Protein AF-A0A2V8I7N1-F1 (afdb_monomer_lite)

Structure (mmCIF, N/CA/C/O backbone):
data_AF-A0A2V8I7N1-F1
#
_entry.id   AF-A0A2V8I7N1-F1
#
loop_
_atom_site.group_PDB
_atom_site.id
_atom_site.type_symbol
_atom_site.label_atom_id
_atom_site.label_alt_id
_atom_site.label_comp_id
_atom_site.label_asym_id
_atom_site.label_entity_id
_atom_site.label_seq_id
_atom_site.pdbx_PDB_ins_code
_atom_site.Cartn_x
_atom_site.Cartn_y
_atom_site.Cartn_z
_atom_site.occupancy
_atom_site.B_iso_or_equiv
_atom_site.auth_seq_id
_atom_site.auth_comp_id
_atom_site.auth_asym_id
_atom_site.auth_atom_id
_atom_site.pdbx_PDB_model_num
ATOM 1 N N . MET A 1 1 ? -12.688 2.933 -5.645 1.00 91.19 1 MET A N 1
ATOM 2 C CA . MET A 1 1 ? -11.665 3.841 -6.189 1.00 91.19 1 MET A CA 1
ATOM 3 C C . MET A 1 1 ? -10.538 3.073 -6.870 1.00 91.19 1 MET A C 1
ATOM 5 O O . MET A 1 1 ? -10.308 1.909 -6.547 1.00 91.19 1 MET A O 1
ATOM 9 N N . GLU A 1 2 ? -9.832 3.749 -7.771 1.00 94.62 2 GLU A N 1
ATOM 10 C CA . GLU A 1 2 ? -8.557 3.320 -8.353 1.00 94.62 2 GLU A CA 1
ATOM 11 C C . GLU A 1 2 ? -7.532 4.427 -8.103 1.00 94.62 2 GLU A C 1
ATOM 13 O O . GLU A 1 2 ? -7.908 5.599 -8.029 1.00 94.62 2 GLU A O 1
ATOM 18 N N . PHE A 1 3 ? -6.257 4.083 -7.954 1.00 96.12 3 PHE A N 1
ATOM 19 C CA . PHE A 1 3 ? -5.205 5.079 -7.744 1.00 96.12 3 PHE A CA 1
ATOM 20 C C . PHE A 1 3 ? -3.877 4.627 -8.361 1.00 96.12 3 PHE A C 1
ATOM 22 O O . PHE A 1 3 ? -3.613 3.420 -8.415 1.00 96.12 3 PHE A O 1
ATOM 29 N N . PRO A 1 4 ? -3.053 5.575 -8.840 1.00 97.12 4 PRO A N 1
ATOM 30 C CA . PRO A 1 4 ? -1.719 5.269 -9.323 1.00 97.12 4 PRO A CA 1
ATOM 31 C C . PRO A 1 4 ? -0.777 4.966 -8.157 1.00 97.12 4 PRO A C 1
ATOM 33 O O . PRO A 1 4 ? -0.918 5.516 -7.061 1.00 97.12 4 PRO A O 1
ATOM 36 N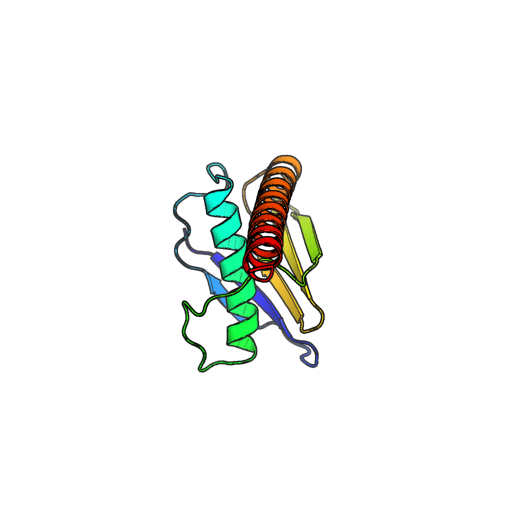 N . VAL A 1 5 ? 0.210 4.120 -8.422 1.00 97.69 5 VAL A N 1
ATOM 37 C CA . VAL A 1 5 ? 1.367 3.905 -7.560 1.00 97.69 5 VAL A CA 1
ATOM 38 C C . VAL A 1 5 ? 2.641 4.038 -8.365 1.00 97.69 5 VAL A C 1
ATOM 40 O O . VAL A 1 5 ? 2.726 3.515 -9.475 1.00 97.69 5 VAL A O 1
ATOM 43 N N . ASP A 1 6 ? 3.629 4.700 -7.780 1.00 97.62 6 ASP A N 1
ATOM 44 C CA . ASP A 1 6 ? 4.949 4.857 -8.372 1.00 97.62 6 ASP A CA 1
ATOM 45 C C . ASP A 1 6 ? 5.910 3.839 -7.763 1.00 97.62 6 ASP A C 1
ATOM 47 O O . ASP A 1 6 ? 5.999 3.692 -6.543 1.00 97.62 6 ASP A O 1
ATOM 51 N N . ILE A 1 7 ? 6.611 3.107 -8.625 1.00 97.06 7 ILE A N 1
ATOM 52 C CA . ILE A 1 7 ? 7.419 1.942 -8.273 1.00 97.06 7 ILE A CA 1
ATOM 53 C C . ILE A 1 7 ? 8.864 2.192 -8.688 1.00 97.06 7 ILE A C 1
ATOM 55 O O . ILE A 1 7 ? 9.148 2.426 -9.863 1.00 97.06 7 ILE A O 1
ATOM 59 N N . TRP A 1 8 ? 9.781 2.054 -7.735 1.00 96.62 8 TRP A N 1
ATOM 60 C CA . TRP A 1 8 ? 11.222 2.049 -7.967 1.00 96.62 8 TRP A CA 1
ATOM 61 C C . TRP A 1 8 ? 11.780 0.664 -7.677 1.00 96.62 8 TRP A C 1
ATOM 63 O O . TRP A 1 8 ? 11.751 0.205 -6.534 1.00 96.62 8 TRP A O 1
ATOM 73 N N . LEU A 1 9 ? 12.339 0.001 -8.687 1.00 94.88 9 LEU A N 1
ATOM 74 C CA . LEU A 1 9 ? 13.056 -1.255 -8.490 1.00 94.88 9 LEU A CA 1
ATOM 75 C C . LEU A 1 9 ? 14.538 -0.991 -8.230 1.00 94.88 9 LEU A C 1
ATOM 77 O O . LEU A 1 9 ? 15.154 -0.085 -8.792 1.00 94.88 9 LEU A O 1
ATOM 81 N N . ARG A 1 10 ? 15.146 -1.808 -7.367 1.00 92.00 10 ARG A N 1
ATOM 82 C CA . ARG A 1 10 ? 16.590 -1.744 -7.135 1.00 92.00 10 ARG A CA 1
ATOM 83 C C . ARG A 1 10 ? 17.331 -1.982 -8.450 1.00 92.00 10 ARG A C 1
ATOM 85 O O . ARG A 1 10 ? 17.209 -3.050 -9.041 1.00 92.00 10 ARG A O 1
ATOM 92 N N . GLY A 1 11 ? 18.201 -1.040 -8.800 1.00 90.44 11 GLY A N 1
ATOM 93 C CA . GLY A 1 11 ? 18.995 -1.083 -10.029 1.00 90.44 11 GLY A CA 1
ATOM 94 C C . GLY A 1 11 ? 18.444 -0.174 -11.123 1.00 90.44 11 GLY A C 1
ATOM 95 O O . GLY A 1 11 ? 19.197 0.173 -12.030 1.00 90.44 11 GLY A O 1
ATOM 96 N N . ASP A 1 12 ? 17.201 0.287 -10.979 1.00 89.94 12 ASP A N 1
ATOM 97 C CA . ASP A 1 12 ? 16.590 1.246 -11.887 1.00 89.94 12 ASP A CA 1
ATOM 98 C C . ASP A 1 12 ? 16.783 2.676 -11.370 1.00 89.94 12 ASP A C 1
ATOM 100 O O . ASP A 1 12 ? 16.881 2.938 -10.169 1.00 89.94 12 ASP A O 1
ATOM 104 N N . ASN A 1 13 ? 16.859 3.622 -12.303 1.00 88.06 13 ASN A N 1
ATOM 105 C CA . ASN A 1 13 ? 17.015 5.053 -12.033 1.00 88.06 13 ASN A CA 1
ATOM 106 C C . ASN A 1 13 ? 15.744 5.864 -12.335 1.00 88.06 13 ASN A C 1
ATOM 108 O O . ASN A 1 13 ? 15.784 7.093 -12.315 1.00 88.06 13 ASN A O 1
ATOM 112 N N . HIS A 1 14 ? 14.639 5.189 -12.644 1.00 89.25 14 HIS A N 1
ATOM 113 C CA . HIS A 1 14 ? 13.353 5.799 -12.949 1.00 89.25 14 HIS A CA 1
ATOM 114 C C . HIS A 1 14 ? 12.231 5.063 -12.217 1.00 89.25 14 HIS A C 1
ATOM 116 O O . HIS A 1 14 ? 12.382 3.903 -11.835 1.00 89.25 14 HIS A O 1
ATOM 122 N N . ALA A 1 15 ? 11.118 5.767 -12.025 1.00 93.25 15 ALA A N 1
ATOM 123 C CA . ALA A 1 15 ? 9.889 5.185 -11.515 1.00 93.25 15 ALA A CA 1
ATOM 124 C C . ALA A 1 15 ? 9.058 4.618 -12.669 1.00 93.25 15 ALA A C 1
ATOM 126 O O . ALA A 1 15 ? 9.053 5.177 -13.769 1.00 93.25 15 ALA A O 1
ATOM 127 N N . THR A 1 16 ? 8.306 3.560 -12.393 1.00 94.06 16 THR A N 1
ATOM 128 C CA . THR A 1 16 ? 7.204 3.106 -13.248 1.00 94.06 16 THR A CA 1
ATOM 129 C C . THR A 1 16 ? 5.887 3.292 -12.510 1.00 94.06 16 THR A C 1
ATOM 131 O O . THR A 1 16 ? 5.819 3.044 -11.309 1.00 94.06 16 THR A O 1
ATOM 134 N N . THR A 1 17 ? 4.851 3.741 -13.216 1.00 96.00 17 THR A N 1
ATOM 135 C CA . THR A 1 17 ? 3.527 3.966 -12.625 1.00 96.00 17 THR A CA 1
ATOM 136 C C . THR A 1 17 ? 2.587 2.824 -13.000 1.00 96.00 17 THR A C 1
ATOM 138 O O . THR A 1 17 ? 2.419 2.518 -14.182 1.00 96.00 17 THR A O 1
ATOM 141 N N . GLU A 1 18 ? 1.935 2.220 -12.008 1.00 94.44 18 GLU A N 1
ATOM 142 C CA . GLU A 1 18 ? 0.863 1.236 -12.204 1.00 94.44 18 GLU A CA 1
ATOM 143 C C . GLU A 1 18 ? -0.434 1.688 -11.525 1.00 94.44 18 GLU A C 1
ATOM 145 O O . GLU A 1 18 ? -0.409 2.395 -10.524 1.00 94.44 18 GLU A O 1
ATOM 150 N N . MET A 1 19 ? -1.584 1.244 -12.038 1.00 94.69 19 MET A N 1
ATOM 151 C CA . MET A 1 19 ? -2.880 1.476 -11.393 1.00 94.69 19 MET A CA 1
ATOM 152 C C . MET A 1 19 ? -3.240 0.317 -10.460 1.00 94.69 19 MET A C 1
ATOM 154 O O . MET A 1 19 ? -3.179 -0.851 -10.852 1.00 94.69 19 MET A O 1
ATOM 158 N N . ILE A 1 20 ? -3.677 0.637 -9.242 1.00 92.75 20 ILE A N 1
ATOM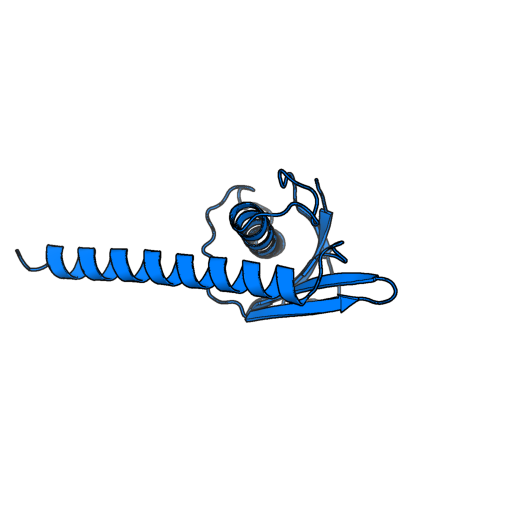 159 C CA . ILE A 1 20 ? -4.302 -0.319 -8.321 1.00 92.75 20 ILE A CA 1
ATOM 160 C C . ILE A 1 20 ? -5.818 -0.149 -8.387 1.00 92.75 20 ILE A C 1
ATOM 162 O O . ILE A 1 20 ? -6.332 0.955 -8.201 1.00 92.75 20 ILE A O 1
ATOM 166 N N . ALA A 1 21 ? -6.532 -1.253 -8.624 1.00 86.00 21 ALA A N 1
ATOM 167 C CA . ALA A 1 21 ? -7.978 -1.259 -8.805 1.00 86.00 21 ALA A CA 1
ATOM 168 C C . ALA A 1 21 ? -8.644 -2.580 -8.362 1.00 86.00 21 ALA A C 1
ATOM 170 O O . ALA A 1 21 ? -8.032 -3.643 -8.509 1.00 86.00 21 ALA A O 1
ATOM 171 N N . PRO A 1 22 ? -9.925 -2.544 -7.943 1.00 79.81 22 PRO A N 1
ATOM 172 C CA . PRO A 1 22 ? -10.594 -1.462 -7.221 1.00 79.81 22 PRO A CA 1
ATOM 173 C C . PRO A 1 22 ? -10.458 -1.650 -5.698 1.00 79.81 22 PRO A C 1
ATOM 175 O O . PRO A 1 22 ? -10.567 -2.762 -5.185 1.00 79.81 22 PRO A O 1
ATOM 178 N N . VAL A 1 23 ? -10.290 -0.552 -4.960 1.00 87.38 23 VAL A N 1
ATOM 179 C CA . VAL A 1 23 ? -10.539 -0.515 -3.504 1.00 87.38 23 VAL A CA 1
ATOM 180 C C . VAL A 1 23 ? -11.966 -0.026 -3.276 1.00 87.38 23 VAL A C 1
ATOM 182 O O . VAL A 1 23 ? -12.410 0.894 -3.958 1.00 87.38 23 VAL A O 1
ATOM 185 N N . GLU A 1 24 ? -12.713 -0.654 -2.368 1.00 89.94 24 GLU A N 1
ATOM 186 C CA . GLU A 1 24 ? -14.168 -0.470 -2.257 1.00 89.94 24 GLU A CA 1
ATOM 187 C C . GLU A 1 24 ? -14.560 0.976 -1.908 1.00 89.94 24 GLU A C 1
ATOM 189 O O . GLU A 1 24 ? -15.470 1.537 -2.519 1.00 89.94 24 GLU A O 1
ATOM 194 N N . ARG A 1 25 ? -13.852 1.591 -0.954 1.00 94.94 25 ARG A N 1
ATOM 195 C CA . ARG A 1 25 ? -14.186 2.903 -0.378 1.00 94.94 25 ARG A CA 1
ATOM 196 C C . ARG A 1 25 ? -13.164 3.981 -0.744 1.00 94.94 25 ARG A C 1
ATOM 198 O O . ARG A 1 25 ? -12.021 3.681 -1.083 1.00 94.94 25 ARG A O 1
ATOM 205 N N . GLU A 1 26 ? -13.588 5.237 -0.634 1.00 95.81 26 GLU A N 1
ATOM 206 C CA . GLU A 1 26 ? -12.697 6.406 -0.660 1.00 95.81 26 GLU A CA 1
ATOM 207 C C . GLU A 1 26 ? -11.874 6.504 0.640 1.00 95.81 26 GLU A C 1
ATOM 209 O O . GLU A 1 26 ? -12.347 6.024 1.678 1.00 95.81 26 GLU A O 1
ATOM 214 N N . PRO A 1 27 ? -10.696 7.165 0.641 1.00 96.06 27 PRO A N 1
ATOM 215 C CA . PRO A 1 27 ? -9.756 7.117 1.765 1.00 96.06 27 PRO A CA 1
ATOM 216 C C . PRO A 1 27 ? -10.326 7.535 3.123 1.00 96.06 27 PRO A C 1
ATOM 218 O O . PRO A 1 27 ? -10.054 6.889 4.135 1.00 96.06 27 PRO A O 1
ATOM 221 N N . ARG A 1 28 ? -11.199 8.551 3.155 1.00 95.69 28 ARG A N 1
ATOM 222 C CA . ARG A 1 28 ? -11.882 8.997 4.385 1.00 95.69 28 ARG A CA 1
ATOM 223 C C . ARG A 1 28 ? -12.750 7.926 5.042 1.00 95.69 28 ARG A C 1
ATOM 225 O O . ARG A 1 28 ? -13.059 8.040 6.224 1.00 95.69 28 ARG A O 1
ATOM 232 N N . ALA A 1 29 ? -13.198 6.944 4.268 1.00 96.94 29 ALA A N 1
ATOM 233 C CA . ALA A 1 29 ? -14.106 5.891 4.698 1.00 96.94 29 ALA A CA 1
ATOM 234 C C . ALA A 1 29 ? -13.418 4.520 4.780 1.00 96.94 29 ALA A C 1
ATOM 236 O O . ALA A 1 29 ? -14.107 3.512 4.941 1.00 96.94 29 ALA A O 1
ATOM 237 N N . TRP A 1 30 ? -12.089 4.459 4.649 1.00 97.69 30 TRP A N 1
ATOM 238 C CA . TRP A 1 30 ? -11.361 3.199 4.713 1.00 97.69 30 TRP A CA 1
ATOM 239 C C . TRP A 1 30 ? -11.515 2.499 6.061 1.00 97.69 30 TRP A C 1
ATOM 241 O O . TRP A 1 30 ? -11.495 3.103 7.133 1.00 97.69 30 TRP A O 1
ATOM 251 N N . THR A 1 31 ? -11.643 1.183 5.967 1.00 97.62 31 THR A N 1
ATOM 252 C CA . THR A 1 31 ? -11.542 0.234 7.071 1.00 97.62 31 THR A CA 1
ATOM 253 C C . THR A 1 31 ? -10.168 -0.437 7.069 1.00 97.62 31 THR A C 1
ATOM 255 O O . THR A 1 31 ? -9.422 -0.355 6.091 1.00 97.62 31 THR A O 1
ATOM 258 N N . ASP A 1 32 ? -9.856 -1.202 8.118 1.00 97.88 32 ASP A N 1
ATOM 259 C CA . ASP A 1 32 ? -8.648 -2.040 8.152 1.00 97.88 32 ASP A CA 1
ATOM 260 C C . ASP A 1 32 ? -8.600 -3.020 6.955 1.00 97.88 32 ASP A C 1
ATOM 262 O O . ASP A 1 32 ? -7.529 -3.314 6.428 1.00 97.88 32 ASP A O 1
ATOM 266 N N . GLY A 1 33 ? -9.759 -3.486 6.470 1.00 96.81 33 GLY A N 1
ATOM 267 C CA . GLY A 1 33 ? -9.853 -4.338 5.281 1.00 96.81 33 GLY A CA 1
ATOM 268 C C . GLY A 1 33 ? -9.496 -3.609 3.982 1.00 96.81 3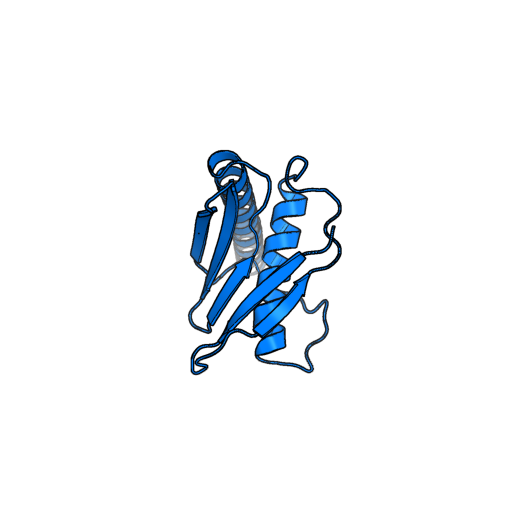3 GLY A C 1
ATOM 269 O O . GLY A 1 33 ? -8.785 -4.167 3.146 1.00 96.81 33 GLY A O 1
ATOM 270 N N . ASP A 1 34 ? -9.924 -2.352 3.836 1.00 97.38 34 ASP A N 1
ATOM 271 C CA . ASP A 1 34 ? -9.550 -1.515 2.689 1.00 97.38 34 ASP A CA 1
ATOM 272 C C . ASP A 1 34 ? -8.043 -1.228 2.697 1.00 97.38 34 ASP A C 1
ATOM 274 O O . ASP A 1 34 ? -7.375 -1.374 1.675 1.00 97.38 34 ASP A O 1
ATOM 278 N N . VAL A 1 35 ? -7.477 -0.912 3.868 1.00 97.62 35 VAL A N 1
ATOM 279 C CA . VAL A 1 35 ? -6.032 -0.688 4.024 1.00 97.62 35 VAL A CA 1
ATOM 280 C C . VAL A 1 35 ? -5.237 -1.958 3.719 1.00 97.62 35 VAL A C 1
ATOM 282 O O . VAL A 1 35 ? -4.230 -1.894 3.017 1.00 97.62 35 VAL A O 1
ATOM 285 N N . ALA A 1 36 ? -5.698 -3.132 4.156 1.00 96.81 36 ALA A N 1
ATOM 286 C CA . ALA A 1 36 ? -5.068 -4.396 3.778 1.00 96.81 36 ALA A CA 1
ATOM 287 C C . ALA A 1 36 ? -5.074 -4.608 2.253 1.00 96.81 36 ALA A C 1
ATOM 289 O O . ALA A 1 36 ? -4.059 -5.021 1.689 1.00 96.81 36 ALA A O 1
ATOM 290 N N . ALA A 1 37 ? -6.179 -4.282 1.573 1.00 95.56 37 ALA A N 1
ATOM 291 C CA . ALA A 1 37 ? -6.272 -4.362 0.117 1.00 95.56 37 ALA A CA 1
ATOM 292 C C . ALA A 1 37 ? -5.305 -3.390 -0.587 1.00 95.56 37 ALA A C 1
ATOM 294 O O . ALA A 1 37 ? -4.642 -3.793 -1.545 1.00 95.56 37 ALA A O 1
ATOM 295 N N . VAL A 1 38 ? -5.164 -2.158 -0.082 1.00 97.19 38 VAL A N 1
ATOM 296 C CA . VAL A 1 38 ? -4.182 -1.168 -0.566 1.00 97.19 38 VAL A CA 1
ATOM 297 C C . VAL A 1 38 ? -2.758 -1.716 -0.454 1.00 97.19 38 VAL A C 1
ATOM 299 O O . VAL A 1 38 ? -2.044 -1.777 -1.455 1.00 97.19 38 VAL A O 1
ATOM 302 N N . LEU A 1 39 ? -2.361 -2.190 0.732 1.00 97.44 39 LEU A N 1
ATOM 303 C CA . LEU A 1 39 ? -1.016 -2.724 0.973 1.00 97.44 39 LEU A CA 1
ATOM 304 C C . LEU A 1 39 ? -0.719 -3.944 0.086 1.00 97.44 39 LEU A C 1
ATOM 306 O O . LEU A 1 39 ? 0.342 -4.024 -0.531 1.00 97.44 39 LEU A O 1
ATOM 310 N N . ILE A 1 40 ? -1.669 -4.876 -0.039 1.00 95.69 40 ILE A N 1
ATOM 311 C CA . ILE A 1 40 ? -1.552 -6.041 -0.932 1.00 95.69 40 ILE A CA 1
ATOM 312 C C . ILE A 1 40 ? -1.405 -5.600 -2.392 1.00 95.69 40 ILE A C 1
ATOM 314 O O . ILE A 1 40 ? -0.584 -6.159 -3.122 1.00 95.69 40 ILE A O 1
ATOM 318 N N . GLY A 1 41 ? -2.185 -4.607 -2.824 1.00 95.50 41 GLY A N 1
ATOM 319 C CA . GLY A 1 41 ? -2.102 -4.042 -4.167 1.00 95.50 41 GLY A CA 1
ATOM 320 C C . GLY A 1 41 ? -0.716 -3.471 -4.466 1.00 95.50 41 GLY A C 1
ATOM 321 O O . GLY A 1 41 ? -0.139 -3.795 -5.502 1.00 95.50 41 GLY A O 1
ATOM 322 N N . MET A 1 42 ? -0.154 -2.699 -3.533 1.00 96.69 42 MET A N 1
ATOM 323 C CA . MET A 1 42 ? 1.180 -2.101 -3.657 1.00 96.69 42 MET A CA 1
ATOM 324 C C . MET A 1 42 ? 2.280 -3.171 -3.741 1.00 96.69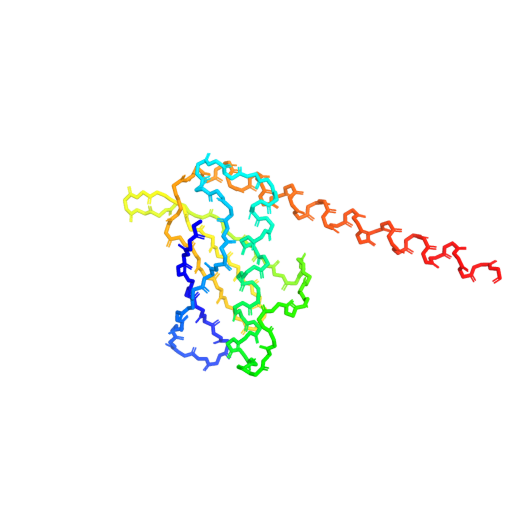 42 MET A C 1
ATOM 326 O O . MET A 1 42 ? 3.153 -3.103 -4.605 1.00 96.69 42 MET A O 1
ATOM 330 N N . LEU A 1 43 ? 2.208 -4.217 -2.911 1.00 95.12 43 LEU A N 1
ATOM 331 C CA . LEU A 1 43 ? 3.159 -5.336 -2.968 1.00 95.12 43 LEU A CA 1
ATOM 332 C C . LEU A 1 43 ? 3.059 -6.128 -4.278 1.00 95.12 43 LEU A C 1
ATOM 334 O O . LEU A 1 43 ? 4.079 -6.537 -4.834 1.00 95.12 43 LEU A O 1
ATOM 338 N N . ARG A 1 44 ? 1.841 -6.339 -4.791 1.00 93.94 44 ARG A N 1
ATOM 339 C CA . ARG A 1 44 ? 1.626 -6.972 -6.102 1.00 93.94 44 ARG A CA 1
ATOM 340 C C . ARG A 1 44 ? 2.171 -6.121 -7.242 1.00 93.94 44 ARG A C 1
ATOM 342 O O . ARG A 1 44 ? 2.693 -6.690 -8.193 1.00 93.94 44 ARG A O 1
ATOM 349 N N . ALA A 1 45 ? 2.070 -4.797 -7.143 1.00 94.00 45 ALA A N 1
ATOM 350 C CA . ALA A 1 45 ? 2.629 -3.888 -8.136 1.00 94.00 45 ALA A CA 1
ATOM 351 C C . ALA A 1 45 ? 4.159 -4.042 -8.221 1.00 94.00 45 ALA A C 1
ATOM 353 O O . ALA A 1 45 ? 4.689 -4.245 -9.308 1.00 94.00 45 ALA A O 1
ATOM 354 N N . ILE A 1 46 ? 4.864 -4.111 -7.081 1.00 92.81 46 ILE A N 1
ATOM 355 C CA . ILE A 1 46 ? 6.305 -4.435 -7.076 1.00 92.81 46 ILE A CA 1
ATOM 356 C C . ILE A 1 46 ? 6.583 -5.817 -7.692 1.00 92.81 46 ILE A C 1
ATOM 358 O O . ILE A 1 46 ? 7.508 -5.957 -8.497 1.00 92.81 46 ILE A O 1
ATOM 362 N N . ASP A 1 47 ? 5.816 -6.853 -7.324 1.00 91.25 47 ASP A N 1
ATOM 363 C CA . ASP A 1 47 ? 6.033 -8.205 -7.866 1.00 91.25 47 ASP A CA 1
ATOM 364 C C . ASP A 1 47 ? 5.851 -8.251 -9.388 1.00 91.25 47 ASP A C 1
ATOM 366 O O . ASP A 1 47 ? 6.645 -8.901 -10.068 1.00 91.25 47 ASP A O 1
ATOM 370 N N . ARG A 1 48 ? 4.853 -7.540 -9.929 1.00 91.06 48 ARG A N 1
ATOM 371 C CA . ARG A 1 48 ? 4.599 -7.447 -11.374 1.00 91.06 48 ARG A CA 1
ATOM 372 C C . ARG A 1 48 ? 5.628 -6.604 -12.105 1.00 91.06 48 ARG A C 1
ATOM 374 O O . ARG A 1 48 ? 6.098 -7.047 -13.147 1.00 91.06 48 ARG A O 1
ATOM 381 N N . ALA A 1 49 ? 6.037 -5.465 -11.554 1.00 90.56 49 ALA A N 1
ATOM 382 C CA . ALA A 1 49 ? 7.101 -4.658 -12.144 1.00 90.56 49 ALA A CA 1
ATOM 383 C C . ALA A 1 49 ? 8.379 -5.497 -12.336 1.00 90.56 49 ALA A C 1
ATOM 385 O O . ALA A 1 49 ? 9.040 -5.422 -13.369 1.00 90.56 49 ALA A O 1
ATOM 386 N N . ARG A 1 50 ? 8.687 -6.384 -11.377 1.00 87.44 50 ARG A N 1
ATOM 387 C CA . ARG A 1 50 ? 9.807 -7.331 -11.489 1.00 87.44 50 ARG A CA 1
ATOM 388 C C . ARG A 1 50 ? 9.508 -8.539 -12.378 1.00 87.44 50 ARG A C 1
ATOM 390 O O . ARG A 1 50 ? 10.410 -9.060 -13.033 1.00 87.44 50 ARG A O 1
ATOM 397 N N . ASN A 1 51 ? 8.275 -9.029 -12.356 1.00 88.88 51 ASN A N 1
ATOM 398 C CA . ASN A 1 51 ? 7.835 -10.213 -13.084 1.00 88.88 51 ASN A CA 1
ATOM 399 C C . ASN A 1 51 ? 6.610 -9.862 -13.953 1.00 88.88 51 ASN A C 1
ATOM 401 O O . ASN A 1 51 ? 5.493 -10.235 -13.588 1.00 88.88 51 ASN A O 1
ATOM 405 N N . PRO A 1 52 ? 6.780 -9.206 -15.120 1.00 86.38 52 PRO A N 1
ATOM 406 C CA . PRO A 1 52 ? 5.648 -8.680 -15.897 1.00 86.38 52 PRO A CA 1
ATOM 407 C C . PRO A 1 52 ? 4.627 -9.730 -16.366 1.00 86.38 52 PRO A C 1
ATOM 409 O O . PRO A 1 52 ? 3.498 -9.391 -16.701 1.00 86.38 52 PRO A O 1
ATOM 412 N N . GLY A 1 53 ? 5.005 -11.013 -16.391 1.00 87.69 53 GLY A N 1
ATOM 413 C CA . GLY A 1 53 ? 4.109 -12.132 -16.710 1.00 87.69 53 GLY A CA 1
ATOM 414 C C . GLY A 1 53 ? 3.365 -12.737 -15.512 1.00 87.69 53 GLY A C 1
ATOM 415 O O . GLY A 1 53 ? 2.664 -13.734 -15.683 1.00 87.69 53 GLY A O 1
ATOM 416 N N . ALA A 1 54 ? 3.544 -12.213 -14.296 1.00 86.12 54 ALA A N 1
ATOM 417 C CA . ALA A 1 54 ? 2.855 -12.716 -13.112 1.00 86.12 54 ALA A CA 1
ATOM 418 C C . ALA A 1 54 ? 1.350 -12.408 -13.171 1.00 86.12 54 ALA A C 1
ATOM 420 O O . ALA A 1 54 ? 0.933 -11.330 -13.591 1.00 86.12 54 ALA A O 1
ATOM 421 N N . ALA A 1 55 ? 0.528 -13.356 -12.711 1.00 86.00 55 ALA A N 1
ATOM 422 C CA . ALA A 1 55 ? -0.914 -13.155 -12.610 1.00 86.00 55 ALA A CA 1
ATOM 423 C C . ALA A 1 55 ? -1.236 -11.973 -11.680 1.00 86.00 55 ALA A C 1
ATOM 425 O O . ALA A 1 55 ? -0.639 -11.832 -10.610 1.00 86.00 55 ALA A O 1
ATOM 426 N N . ALA A 1 56 ? -2.203 -11.138 -12.069 1.00 79.56 56 ALA A N 1
ATOM 427 C CA . ALA A 1 56 ? -2.544 -9.919 -11.333 1.00 79.56 56 ALA A CA 1
ATOM 428 C C . ALA A 1 56 ? -3.018 -10.186 -9.893 1.00 79.56 56 ALA A C 1
ATOM 430 O O . ALA A 1 56 ? -2.807 -9.358 -9.006 1.00 79.56 56 ALA A O 1
ATOM 431 N N . ASP A 1 57 ? -3.621 -11.349 -9.656 1.00 83.25 57 ASP A N 1
ATOM 432 C CA . ASP A 1 57 ? -4.167 -11.802 -8.380 1.00 83.25 57 ASP A CA 1
ATOM 433 C C . ASP A 1 57 ? -3.219 -12.726 -7.603 1.00 83.25 57 ASP A C 1
ATOM 435 O O . ASP A 1 57 ? -3.599 -13.237 -6.542 1.00 83.25 57 ASP A O 1
ATOM 439 N N . ARG A 1 58 ? -1.974 -12.905 -8.072 1.00 86.88 58 ARG A N 1
ATOM 440 C CA . ARG A 1 58 ? -0.986 -13.767 -7.418 1.00 86.88 58 ARG A CA 1
ATOM 441 C C . ARG A 1 58 ? -0.949 -13.493 -5.905 1.00 86.88 58 ARG A C 1
ATOM 443 O O . ARG A 1 58 ? -0.882 -12.326 -5.493 1.00 86.88 58 ARG A O 1
ATOM 450 N N . PRO A 1 59 ? -1.020 -14.537 -5.058 1.00 87.38 59 PRO A N 1
ATOM 451 C CA . PRO A 1 59 ? -0.972 -14.354 -3.616 1.00 87.38 59 PRO A CA 1
ATOM 452 C C . PRO A 1 59 ? 0.346 -13.711 -3.176 1.00 87.38 59 PRO A C 1
ATOM 454 O O . PRO A 1 59 ? 1.426 -14.202 -3.507 1.00 87.38 59 PRO A O 1
ATOM 457 N N . VAL A 1 60 ? 0.242 -12.642 -2.390 1.00 90.81 60 VAL A N 1
ATOM 458 C CA . VAL A 1 60 ? 1.360 -11.995 -1.691 1.00 90.81 60 VAL A CA 1
ATOM 459 C C . VAL A 1 60 ? 1.062 -11.986 -0.195 1.00 90.81 60 VAL A C 1
ATOM 461 O O . VAL A 1 60 ? -0.098 -11.966 0.210 1.00 90.81 60 VAL A O 1
ATOM 464 N N . GLY A 1 61 ? 2.106 -12.038 0.630 1.00 90.00 61 GLY A N 1
ATOM 465 C CA . GLY A 1 61 ? 1.969 -11.926 2.082 1.00 90.00 61 GLY A CA 1
ATOM 466 C C . GLY A 1 61 ? 2.333 -10.526 2.557 1.00 90.00 61 GLY A C 1
ATOM 467 O O . GLY A 1 61 ? 3.281 -9.939 2.039 1.00 90.00 61 GLY A O 1
ATOM 468 N N . LEU A 1 62 ? 1.641 -10.028 3.582 1.00 93.44 62 LEU A N 1
ATOM 469 C CA . LEU A 1 62 ? 1.951 -8.755 4.235 1.00 93.44 62 LEU A CA 1
ATOM 470 C C . LEU A 1 62 ? 3.173 -8.896 5.165 1.00 93.44 62 LEU A C 1
ATOM 472 O O . LEU A 1 62 ? 3.061 -8.907 6.388 1.00 93.44 62 LEU A O 1
ATOM 476 N N . ARG A 1 63 ? 4.361 -9.080 4.577 1.00 92.38 63 ARG A N 1
ATOM 477 C CA . ARG A 1 63 ? 5.633 -9.268 5.294 1.00 92.38 63 ARG A CA 1
ATOM 478 C C . ARG A 1 63 ? 6.831 -8.852 4.443 1.00 92.38 63 ARG A C 1
ATOM 480 O O . ARG A 1 63 ? 6.754 -8.864 3.220 1.00 92.38 63 ARG A O 1
ATOM 487 N N . GLY A 1 64 ? 7.967 -8.600 5.092 1.00 91.69 64 GLY A N 1
ATOM 488 C CA . GLY A 1 64 ? 9.238 -8.351 4.398 1.00 91.69 64 GLY A CA 1
ATOM 489 C C . GLY A 1 64 ? 9.382 -6.943 3.815 1.00 91.69 64 GLY A C 1
ATOM 490 O O . GLY A 1 64 ? 10.160 -6.758 2.884 1.00 91.69 64 GLY A O 1
ATOM 491 N N . PHE A 1 65 ? 8.647 -5.976 4.363 1.00 95.56 65 PHE A N 1
ATOM 492 C CA . PHE A 1 65 ? 8.744 -4.557 4.031 1.00 95.56 65 PHE A CA 1
ATOM 493 C C . PHE A 1 65 ? 8.665 -3.703 5.303 1.00 95.56 65 PHE A C 1
ATOM 495 O O . PHE A 1 65 ? 8.101 -4.137 6.313 1.00 95.56 65 PHE A O 1
ATOM 502 N N . SER A 1 66 ? 9.218 -2.497 5.243 1.00 96.81 66 SER A N 1
ATOM 503 C CA . SER A 1 66 ? 8.897 -1.384 6.140 1.00 96.81 66 SER A CA 1
ATOM 504 C C . SER A 1 66 ? 7.877 -0.470 5.470 1.00 96.81 66 SER A C 1
ATOM 506 O O . SER A 1 66 ? 7.752 -0.459 4.246 1.00 96.81 66 SER A O 1
ATOM 508 N N . TRP A 1 67 ? 7.124 0.276 6.273 1.00 97.75 67 TRP A N 1
ATOM 509 C CA . TRP A 1 67 ? 6.152 1.240 5.775 1.00 97.75 67 TRP A CA 1
ATOM 510 C C . TRP A 1 67 ? 6.351 2.593 6.449 1.00 97.75 67 TRP A C 1
ATOM 512 O O . TRP A 1 67 ? 6.771 2.655 7.606 1.00 97.75 67 TRP A O 1
ATOM 522 N N . ILE A 1 68 ? 6.037 3.650 5.709 1.00 97.12 68 ILE A N 1
ATOM 523 C CA . ILE A 1 68 ? 6.015 5.035 6.176 1.00 97.12 68 ILE A CA 1
ATOM 524 C C . ILE A 1 68 ? 4.690 5.647 5.718 1.00 97.12 68 ILE A C 1
ATOM 526 O O . ILE A 1 68 ? 4.240 5.385 4.599 1.00 97.12 68 ILE A O 1
ATOM 530 N N . VAL A 1 69 ? 4.060 6.428 6.594 1.00 97.94 69 VAL A N 1
ATOM 531 C CA . VAL A 1 69 ? 2.956 7.319 6.234 1.00 97.94 69 VAL A CA 1
ATOM 532 C C . VAL A 1 69 ? 3.423 8.729 6.522 1.00 97.94 69 VAL A C 1
ATOM 534 O O . VAL A 1 69 ? 3.649 9.056 7.682 1.00 97.94 69 VAL A O 1
ATOM 537 N N . ASP A 1 70 ? 3.541 9.537 5.476 1.00 96.94 70 ASP A N 1
ATOM 538 C CA . ASP A 1 70 ? 4.025 10.909 5.589 1.00 96.94 70 ASP A CA 1
ATOM 539 C C . ASP A 1 70 ? 2.961 11.894 5.086 1.00 96.94 70 ASP A C 1
ATOM 541 O O . ASP A 1 70 ? 2.315 11.640 4.059 1.00 96.94 70 ASP A O 1
ATOM 545 N N . PRO A 1 71 ? 2.769 13.039 5.764 1.00 95.25 71 PRO A N 1
ATOM 546 C CA . PRO A 1 71 ? 2.021 14.160 5.212 1.00 95.25 71 PRO A CA 1
ATOM 547 C C . PRO A 1 71 ? 2.623 14.629 3.887 1.00 95.25 71 PRO A C 1
ATOM 549 O O . PRO A 1 71 ? 3.841 14.739 3.745 1.00 95.25 71 PRO A O 1
ATOM 552 N N . PHE A 1 72 ? 1.764 14.949 2.925 1.00 92.00 72 PHE A N 1
ATOM 553 C CA . PHE A 1 72 ? 2.174 15.478 1.630 1.00 92.00 72 PHE A CA 1
ATOM 554 C C . PHE A 1 72 ? 1.577 16.865 1.416 1.00 92.00 72 PHE A C 1
ATOM 556 O O . PHE A 1 72 ? 0.366 17.046 1.500 1.00 92.00 72 PHE A O 1
ATOM 563 N N . GLU A 1 73 ? 2.421 17.850 1.121 1.00 84.12 73 GLU A N 1
ATOM 564 C CA . GLU A 1 73 ? 1.996 19.235 0.901 1.00 84.12 73 GLU A CA 1
ATOM 565 C C . GLU A 1 73 ? 1.490 19.436 -0.544 1.00 84.12 73 GLU A C 1
ATOM 567 O O . GLU A 1 73 ? 2.161 19.003 -1.485 1.00 84.12 73 GLU A O 1
ATOM 572 N N . PRO A 1 74 ? 0.336 20.105 -0.766 1.00 79.12 74 PRO A N 1
ATOM 573 C CA . PRO A 1 74 ? -0.418 20.922 0.196 1.00 79.12 74 PRO A CA 1
ATOM 574 C C . PRO A 1 74 ? -1.524 20.180 0.979 1.00 79.12 74 PRO A C 1
ATOM 576 O O . PRO A 1 74 ? -2.301 20.822 1.686 1.00 79.12 74 PRO A O 1
ATOM 579 N N . GLY A 1 75 ? -1.671 18.860 0.834 1.00 87.56 75 GLY A N 1
ATOM 580 C CA . GLY A 1 75 ? -2.649 18.096 1.609 1.00 87.56 75 GLY A CA 1
ATOM 581 C C . GLY A 1 75 ? -2.707 16.600 1.290 1.00 87.56 75 GLY A C 1
ATOM 582 O O . GLY A 1 75 ? -2.426 16.161 0.174 1.00 87.56 75 GLY A O 1
ATOM 583 N N . GLY A 1 76 ? -3.161 15.835 2.286 1.00 94.88 76 GLY A N 1
ATOM 584 C CA . GLY A 1 76 ? -3.258 14.377 2.250 1.00 94.88 76 GLY A CA 1
ATOM 585 C C . GLY A 1 76 ? -1.992 13.685 2.754 1.00 94.88 76 GLY A C 1
ATOM 586 O O . GLY A 1 76 ? -1.075 14.325 3.269 1.00 94.88 76 GLY A O 1
ATOM 587 N N . VAL A 1 77 ? -1.966 12.359 2.643 1.00 97.44 77 VAL A N 1
ATOM 588 C CA . VAL A 1 77 ? -0.853 11.528 3.123 1.00 97.44 77 VAL A CA 1
ATOM 589 C C . VAL A 1 77 ? -0.421 10.512 2.083 1.00 97.44 77 VAL A C 1
ATOM 591 O O . VAL A 1 77 ? -1.254 9.937 1.384 1.00 97.44 77 VAL A O 1
ATOM 594 N N . VAL A 1 78 ? 0.877 10.267 1.988 1.00 97.81 78 VAL A N 1
ATOM 595 C CA . VAL A 1 78 ? 1.434 9.212 1.139 1.00 97.81 78 VAL A CA 1
ATOM 596 C C . VAL A 1 78 ? 1.727 7.970 1.966 1.00 97.81 78 VAL A C 1
ATOM 598 O O . VAL A 1 78 ? 2.070 8.065 3.140 1.00 97.81 78 VAL A O 1
ATOM 601 N N . ILE A 1 79 ? 1.603 6.803 1.341 1.00 98.31 79 ILE A N 1
ATOM 602 C CA . ILE A 1 79 ? 2.114 5.539 1.871 1.00 98.31 79 ILE A CA 1
ATOM 603 C C . ILE A 1 79 ? 3.340 5.179 1.047 1.00 98.31 79 ILE A C 1
ATOM 605 O O . ILE A 1 79 ? 3.234 5.066 -0.173 1.00 98.31 79 ILE A O 1
ATOM 609 N N . ALA A 1 80 ? 4.469 4.939 1.702 1.00 98.06 80 ALA A N 1
ATOM 610 C CA . ALA A 1 80 ? 5.632 4.321 1.083 1.00 98.06 80 ALA A CA 1
ATOM 611 C C . ALA A 1 80 ? 5.840 2.929 1.681 1.00 98.06 80 ALA A C 1
ATOM 613 O O . ALA A 1 80 ? 5.898 2.780 2.903 1.00 98.06 80 ALA A O 1
ATOM 614 N N . LEU A 1 81 ? 5.956 1.910 0.829 1.00 97.81 81 LEU A N 1
ATOM 615 C CA . LEU A 1 81 ? 6.439 0.589 1.225 1.00 97.81 81 LEU A CA 1
ATOM 616 C C . LEU A 1 81 ? 7.850 0.406 0.692 1.00 97.81 81 LEU A C 1
ATOM 618 O O . LEU A 1 81 ? 8.086 0.528 -0.509 1.00 97.81 81 LEU A O 1
ATOM 622 N N . GLU A 1 82 ? 8.766 0.053 1.582 1.00 96.38 82 GLU A N 1
ATOM 623 C CA . GLU A 1 82 ? 10.160 -0.194 1.249 1.00 96.38 82 GLU A CA 1
ATOM 624 C C . GLU A 1 82 ? 10.523 -1.646 1.527 1.00 96.38 82 GLU A C 1
ATOM 626 O O . GLU A 1 82 ? 10.227 -2.208 2.582 1.00 96.38 82 GLU A O 1
ATOM 631 N N . MET A 1 83 ? 11.210 -2.268 0.579 1.00 93.38 83 MET A N 1
ATOM 632 C CA . MET A 1 83 ? 11.756 -3.609 0.724 1.00 93.38 83 MET A CA 1
ATOM 633 C C . MET A 1 83 ? 13.122 -3.692 0.055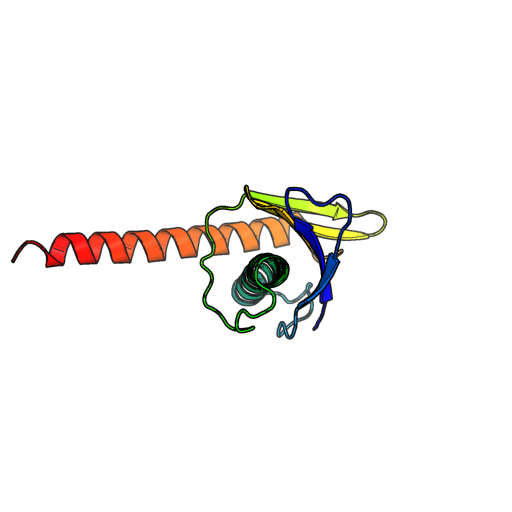 1.00 93.38 83 MET A C 1
ATOM 635 O O . MET A 1 83 ? 13.529 -2.822 -0.712 1.00 93.38 83 MET A O 1
ATOM 639 N N . THR A 1 84 ? 13.854 -4.781 0.293 1.00 90.06 84 THR A N 1
ATOM 640 C CA . THR A 1 84 ? 15.187 -4.952 -0.301 1.00 90.06 84 THR A CA 1
ATOM 641 C C . THR A 1 84 ? 15.175 -4.797 -1.823 1.00 90.06 84 THR A C 1
ATOM 643 O O . THR A 1 84 ? 16.146 -4.295 -2.382 1.00 90.06 84 THR A O 1
ATOM 646 N N . LEU A 1 85 ? 14.097 -5.208 -2.491 1.00 85.56 85 LEU A N 1
ATOM 647 C CA . LEU A 1 85 ? 13.988 -5.230 -3.949 1.00 85.56 85 LEU A CA 1
ATOM 648 C C . LEU A 1 85 ? 13.566 -3.897 -4.579 1.00 85.56 85 LEU A C 1
ATOM 650 O O . LEU A 1 85 ? 13.728 -3.748 -5.787 1.00 85.56 85 LEU A O 1
ATOM 654 N N . GLY A 1 86 ? 13.054 -2.945 -3.802 1.00 93.81 86 GLY A N 1
ATOM 655 C CA . GLY A 1 86 ? 12.504 -1.705 -4.335 1.00 93.81 86 GLY A CA 1
ATOM 656 C C . GLY A 1 86 ? 11.581 -0.992 -3.353 1.00 93.81 86 GLY A C 1
ATOM 657 O O . GLY A 1 86 ? 11.411 -1.429 -2.214 1.00 93.81 86 GLY A O 1
ATOM 658 N N . ALA A 1 87 ? 10.979 0.090 -3.825 1.00 96.19 87 ALA A N 1
ATOM 659 C CA . ALA A 1 87 ? 9.994 0.876 -3.106 1.00 96.19 87 ALA A CA 1
ATOM 660 C C . ALA A 1 87 ? 8.755 1.108 -3.974 1.00 96.19 87 ALA A C 1
ATOM 662 O O . ALA A 1 87 ? 8.838 1.133 -5.202 1.00 96.19 87 ALA A O 1
ATOM 663 N N . VAL A 1 88 ? 7.608 1.278 -3.325 1.00 97.62 88 VAL A N 1
ATOM 664 C CA . VAL A 1 88 ? 6.355 1.672 -3.972 1.00 97.62 88 VAL A CA 1
ATOM 665 C C . VAL A 1 88 ? 5.672 2.739 -3.138 1.00 97.62 88 VAL A C 1
ATOM 667 O O . VAL A 1 88 ? 5.568 2.602 -1.918 1.00 97.62 88 VAL A O 1
ATOM 670 N N . VAL A 1 89 ? 5.217 3.795 -3.802 1.00 97.56 89 VAL A N 1
ATOM 671 C CA . VAL A 1 89 ? 4.591 4.957 -3.176 1.00 97.56 89 VAL A CA 1
ATOM 672 C C . VAL A 1 89 ? 3.197 5.155 -3.750 1.00 97.56 89 VAL A C 1
ATOM 674 O O . VAL A 1 89 ? 2.989 5.019 -4.954 1.00 97.56 89 VAL A O 1
ATOM 677 N N . ALA A 1 90 ? 2.238 5.460 -2.883 1.00 97.62 90 ALA A N 1
ATOM 678 C CA . ALA A 1 90 ? 0.861 5.744 -3.258 1.00 97.62 90 ALA A CA 1
ATOM 679 C C . ALA A 1 90 ? 0.333 6.968 -2.505 1.00 97.62 90 ALA A C 1
ATOM 681 O O . ALA A 1 90 ? 0.684 7.182 -1.343 1.00 97.62 90 ALA A O 1
ATOM 682 N N . GLY A 1 91 ? -0.546 7.732 -3.150 1.00 95.69 91 GLY A N 1
ATOM 683 C CA . GLY A 1 91 ? -1.156 8.937 -2.592 1.00 95.69 91 GLY A CA 1
ATOM 684 C C . GLY A 1 91 ? -0.787 10.207 -3.374 1.00 95.69 91 GLY A C 1
ATOM 685 O O . GLY A 1 91 ? -0.248 10.114 -4.476 1.00 95.69 91 GLY A O 1
ATOM 686 N N . PRO A 1 92 ? -1.092 11.394 -2.828 1.00 97.06 92 PRO A N 1
ATOM 687 C CA . PRO A 1 92 ? -1.651 11.609 -1.495 1.00 97.06 92 PRO A CA 1
ATOM 688 C C . PRO A 1 92 ? -3.100 11.119 -1.356 1.00 97.06 92 PRO A C 1
ATOM 690 O O . PRO A 1 92 ? -3.917 11.259 -2.264 1.00 97.06 92 PRO A O 1
ATOM 693 N N . PHE A 1 93 ? -3.426 10.556 -0.196 1.00 97.12 93 PHE A N 1
ATOM 694 C CA . PHE A 1 93 ? -4.765 10.125 0.186 1.00 97.12 93 PHE A CA 1
ATOM 695 C C . PHE A 1 93 ? -5.402 11.115 1.154 1.00 97.12 93 PHE A C 1
ATOM 697 O O . PHE A 1 93 ? -4.754 11.626 2.068 1.00 97.12 93 PHE A O 1
ATOM 704 N N . ASP A 1 94 ? -6.699 11.345 0.985 1.00 96.25 94 ASP A N 1
ATOM 705 C CA . ASP A 1 94 ? -7.491 12.216 1.850 1.00 96.25 94 ASP A CA 1
ATOM 706 C C . ASP A 1 94 ? -7.905 11.483 3.141 1.00 96.25 94 ASP A C 1
ATOM 708 O O . ASP A 1 94 ? -9.045 11.061 3.319 1.00 96.25 94 ASP A O 1
ATOM 712 N N . VAL A 1 95 ? -6.930 11.258 4.019 1.00 96.12 95 VAL A N 1
ATOM 713 C CA . VAL A 1 95 ? -7.057 10.656 5.353 1.00 96.12 95 VAL A CA 1
ATOM 714 C C . VAL A 1 95 ? -5.946 11.231 6.234 1.00 96.12 95 VAL A C 1
ATOM 716 O O . VAL A 1 95 ? -4.895 11.614 5.726 1.00 96.12 95 VAL A O 1
ATOM 719 N N . SER A 1 96 ? -6.154 11.345 7.549 1.00 95.81 96 SER A N 1
ATOM 720 C CA . SER A 1 96 ? -5.086 11.849 8.420 1.00 95.81 96 SER A CA 1
ATOM 721 C C . SER A 1 96 ? -3.984 10.808 8.610 1.00 95.81 96 SER A C 1
ATOM 723 O O . SER A 1 96 ? -4.249 9.606 8.678 1.00 95.81 96 SER A O 1
ATOM 725 N N . GLU A 1 97 ? -2.753 11.287 8.781 1.00 96.81 97 GLU A N 1
ATOM 726 C CA . GLU A 1 97 ? -1.567 10.455 9.022 1.00 96.81 97 GLU A CA 1
ATOM 727 C C . GLU A 1 97 ? -1.783 9.519 10.215 1.00 96.81 97 GLU A C 1
ATOM 729 O O . GLU A 1 97 ? -1.618 8.309 10.106 1.00 96.81 97 GLU A O 1
ATOM 734 N N . SER A 1 98 ? -2.269 10.059 11.334 1.00 96.88 98 SER A N 1
ATOM 735 C CA . SER A 1 98 ? -2.538 9.293 12.553 1.00 96.88 98 SER A CA 1
ATOM 736 C C . SER A 1 98 ? -3.561 8.170 12.356 1.00 96.88 98 SER A C 1
ATOM 738 O O . SER A 1 98 ? -3.394 7.075 12.899 1.00 96.88 98 SER A O 1
ATOM 740 N N . VAL A 1 99 ? -4.615 8.422 11.575 1.00 97.56 99 VAL A N 1
ATOM 741 C CA . VAL A 1 99 ? -5.672 7.441 11.308 1.00 97.56 99 VAL A CA 1
ATOM 742 C C . VAL A 1 99 ? -5.138 6.341 10.399 1.00 97.56 99 VAL A C 1
ATOM 744 O O . VAL A 1 99 ? -5.310 5.162 10.715 1.00 97.56 99 VAL A O 1
ATOM 747 N N . LEU A 1 100 ? -4.436 6.704 9.323 1.00 98.19 100 LEU A N 1
ATOM 748 C CA . LEU A 1 100 ? -3.870 5.739 8.386 1.00 98.19 100 LEU A CA 1
ATOM 749 C C . LEU A 1 100 ? -2.761 4.893 9.020 1.00 98.19 100 LEU A C 1
ATOM 751 O O . LEU A 1 100 ? -2.817 3.668 8.933 1.00 98.19 100 LEU A O 1
ATOM 755 N N . SER A 1 101 ? -1.831 5.514 9.746 1.00 98.19 101 SER A N 1
ATOM 756 C CA . SER A 1 101 ? -0.797 4.819 10.520 1.00 98.19 101 SER A CA 1
ATOM 757 C C . SER A 1 101 ? -1.403 3.832 11.518 1.00 98.19 101 SER A C 1
ATOM 759 O O . SER A 1 101 ? -0.959 2.688 11.619 1.00 98.19 101 SER A O 1
ATOM 761 N N . GLY A 1 102 ? -2.471 4.231 12.219 1.00 98.38 102 GLY A N 1
ATOM 762 C CA . GLY A 1 102 ? -3.186 3.353 13.144 1.00 98.38 102 GLY A CA 1
ATOM 763 C C . GLY A 1 102 ? -3.861 2.160 12.457 1.00 98.38 102 GLY A C 1
ATOM 764 O O . GLY A 1 102 ? -3.826 1.053 12.995 1.00 98.38 102 GLY A O 1
ATOM 765 N N . MET A 1 103 ? -4.461 2.360 11.279 1.00 98.62 103 MET A N 1
ATOM 766 C CA . MET A 1 103 ? -5.049 1.273 10.482 1.00 98.62 103 MET A CA 1
ATOM 767 C C . MET A 1 103 ? -3.981 0.300 9.977 1.00 98.62 103 MET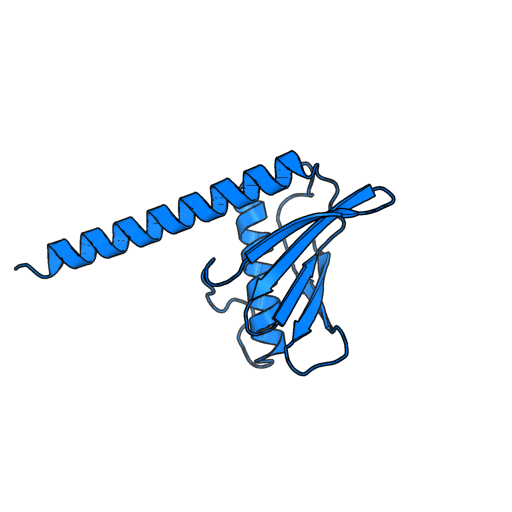 A C 1
ATOM 769 O O . MET A 1 103 ? -4.127 -0.907 10.166 1.00 98.62 103 MET A O 1
ATOM 773 N N . ILE A 1 104 ? -2.882 0.804 9.401 1.00 98.44 104 ILE A N 1
ATOM 774 C CA . ILE A 1 104 ? -1.776 -0.040 8.923 1.00 98.44 104 ILE A CA 1
ATOM 775 C C . ILE A 1 104 ? -1.207 -0.863 10.080 1.00 98.44 104 ILE A C 1
ATOM 777 O O . ILE A 1 104 ? -1.034 -2.074 9.942 1.00 98.44 104 ILE A O 1
ATOM 781 N N . GLN A 1 105 ? -0.984 -0.248 11.244 1.00 98.38 105 GLN A N 1
ATOM 782 C CA . GLN A 1 105 ? -0.485 -0.960 12.418 1.00 98.38 105 GLN A CA 1
ATOM 783 C C . GLN A 1 105 ? -1.401 -2.129 12.818 1.00 98.38 105 GLN A C 1
ATOM 785 O O . GLN A 1 105 ? -0.916 -3.249 12.993 1.00 98.38 105 GLN A O 1
ATOM 790 N N . ARG A 1 106 ? -2.724 -1.912 12.891 1.00 98.19 106 ARG A N 1
ATOM 791 C CA . ARG A 1 106 ? -3.692 -2.979 13.209 1.00 98.19 106 ARG A CA 1
ATOM 792 C C . ARG A 1 106 ? -3.699 -4.098 12.171 1.00 98.19 106 ARG A C 1
ATOM 794 O O . ARG A 1 106 ? -3.741 -5.267 12.551 1.00 98.19 106 ARG A O 1
ATOM 801 N N . VAL A 1 107 ? -3.615 -3.759 10.882 1.00 97.81 107 VAL A N 1
ATOM 802 C CA . VAL A 1 107 ? -3.504 -4.746 9.796 1.00 97.81 107 VAL A CA 1
ATOM 803 C C . VAL A 1 107 ? -2.258 -5.612 9.985 1.00 97.81 107 VAL A C 1
ATOM 805 O O . VAL A 1 107 ? -2.353 -6.839 9.979 1.00 97.81 107 VAL A O 1
ATOM 808 N N . MET A 1 108 ? -1.099 -4.995 10.217 1.00 96.69 108 MET A N 1
ATOM 809 C CA . MET A 1 108 ? 0.158 -5.727 10.391 1.00 96.69 108 MET A CA 1
ATOM 810 C C . MET A 1 108 ? 0.154 -6.611 11.641 1.00 96.69 108 MET A C 1
ATOM 812 O O . MET A 1 108 ? 0.686 -7.722 11.609 1.00 96.69 108 MET A O 1
ATOM 816 N N . ASP A 1 109 ? -0.449 -6.159 12.739 1.00 96.44 109 ASP A N 1
ATOM 817 C CA . ASP A 1 109 ? -0.536 -6.953 13.967 1.00 96.44 109 ASP A CA 1
ATOM 818 C C . ASP A 1 109 ? -1.506 -8.134 13.829 1.00 96.44 109 ASP A C 1
ATOM 820 O O . ASP A 1 109 ? -1.196 -9.238 14.289 1.00 96.44 109 ASP A O 1
ATOM 824 N N . ALA A 1 110 ? -2.621 -7.959 13.112 1.00 94.44 110 ALA A N 1
ATOM 825 C CA . ALA A 1 110 ? -3.531 -9.054 12.782 1.00 94.44 110 ALA A CA 1
ATOM 826 C C . ALA A 1 110 ? -2.853 -10.133 11.914 1.00 94.44 110 ALA A C 1
ATOM 828 O O . ALA A 1 110 ? -3.054 -11.328 12.137 1.00 94.44 110 ALA A O 1
ATOM 829 N N . GLU A 1 111 ? -2.011 -9.744 10.953 1.00 92.19 111 GLU A N 1
ATOM 830 C CA . GLU A 1 111 ? -1.271 -10.689 10.101 1.00 92.19 111 GLU A CA 1
ATOM 831 C C . GLU A 1 111 ? -0.185 -11.464 10.862 1.00 92.19 111 GLU A C 1
ATOM 833 O O . GLU A 1 111 ? -0.009 -12.672 10.653 1.00 92.19 111 GLU A O 1
ATOM 838 N N . LYS A 1 112 ? 0.508 -10.807 11.803 1.00 88.81 112 LYS A N 1
ATOM 839 C CA . LYS A 1 112 ? 1.448 -11.484 12.713 1.00 88.81 112 LYS A CA 1
ATOM 840 C C . LYS A 1 112 ? 0.733 -12.534 13.561 1.00 88.81 112 LYS A C 1
ATOM 842 O O . LYS A 1 112 ? 1.230 -13.655 13.675 1.00 88.81 112 LYS A O 1
ATOM 847 N N . TRP A 1 113 ? -0.435 -12.194 14.112 1.00 82.69 113 TRP A N 1
ATOM 848 C CA . TRP A 1 113 ? -1.241 -13.119 14.913 1.00 82.69 113 TRP A CA 1
ATOM 849 C C . TRP A 1 113 ? -1.645 -14.366 14.117 1.00 82.69 113 TRP A C 1
ATOM 851 O O . TRP A 1 113 ? -1.357 -15.485 14.543 1.00 82.69 113 TRP A O 1
ATOM 861 N N . LYS A 1 114 ? -2.211 -14.182 12.914 1.00 82.44 114 LYS A N 1
ATOM 862 C CA . LYS A 1 114 ? -2.592 -15.291 12.019 1.00 82.44 114 LYS A CA 1
ATOM 863 C C . LYS A 1 114 ? -1.414 -16.214 11.708 1.00 82.44 114 LYS A C 1
ATOM 865 O O . LYS A 1 114 ? -1.560 -17.435 11.692 1.00 82.44 114 LYS A O 1
ATOM 870 N N . THR A 1 115 ? -0.236 -15.639 11.465 1.00 79.00 115 THR A N 1
ATOM 871 C CA . THR A 1 115 ? 0.972 -16.417 11.161 1.00 79.00 115 THR A CA 1
ATOM 872 C C . THR A 1 115 ? 1.414 -17.244 12.373 1.00 79.00 115 THR A C 1
ATOM 874 O O . THR A 1 115 ? 1.662 -18.443 12.236 1.00 79.00 115 THR A O 1
ATOM 877 N N . GLY A 1 116 ? 1.432 -16.643 13.568 1.00 76.69 116 GLY A N 1
ATOM 878 C CA . GLY A 1 116 ? 1.806 -17.326 14.809 1.00 76.69 116 GLY A CA 1
ATOM 879 C C . GLY A 1 116 ? 0.852 -18.461 15.207 1.00 76.69 116 GLY A C 1
ATOM 880 O O . GLY A 1 116 ? 1.302 -19.516 15.659 1.00 76.69 116 GLY A O 1
ATOM 881 N N . GLU A 1 117 ? -0.458 -18.303 14.992 1.00 73.06 117 GLU A N 1
ATOM 882 C CA . GLU A 1 117 ? -1.440 -19.371 15.240 1.00 73.06 117 GLU A CA 1
ATOM 883 C C . GLU A 1 117 ? -1.204 -20.599 14.350 1.00 73.06 117 GLU A C 1
ATOM 885 O O . GLU A 1 117 ? -1.225 -21.737 14.832 1.00 73.06 117 GLU A O 1
ATOM 890 N N . VAL A 1 118 ? -0.922 -20.383 13.061 1.00 72.56 118 VAL A N 1
ATOM 891 C CA . VAL A 1 118 ? -0.648 -21.468 12.104 1.00 72.56 118 VAL A CA 1
ATOM 892 C C . VAL A 1 118 ? 0.631 -22.224 12.474 1.00 72.56 118 VAL A C 1
ATOM 894 O O . VAL A 1 118 ? 0.673 -23.455 12.380 1.00 72.56 118 VAL A O 1
ATOM 897 N N . GLU A 1 119 ? 1.678 -21.521 12.910 1.00 75.62 119 GLU A N 1
ATOM 898 C CA . GLU A 1 119 ? 2.929 -22.143 13.364 1.00 75.62 119 GLU A CA 1
ATOM 899 C C . GLU A 1 119 ? 2.738 -22.967 14.646 1.00 75.62 119 GLU A C 1
ATOM 901 O O . GLU A 1 119 ? 3.240 -24.095 14.748 1.00 75.62 119 GLU A O 1
ATOM 906 N N . ASN A 1 120 ? 1.947 -22.457 15.594 1.00 77.19 120 ASN A N 1
ATOM 907 C CA . ASN A 1 120 ? 1.608 -23.162 16.829 1.00 77.19 120 ASN A CA 1
ATOM 908 C C . ASN A 1 120 ? 0.798 -24.443 16.550 1.00 77.19 120 ASN A C 1
ATOM 910 O O . ASN A 1 120 ? 1.107 -25.514 17.079 1.00 77.19 120 ASN A O 1
ATOM 914 N N . TRP A 1 121 ? -0.193 -24.374 15.655 1.00 70.88 121 TRP A N 1
ATOM 915 C CA . TRP A 1 121 ? -0.977 -25.539 15.230 1.00 70.88 121 TRP A CA 1
ATOM 916 C C . TRP A 1 121 ? -0.115 -26.627 14.569 1.00 70.88 121 TRP A C 1
ATOM 918 O O . TRP A 1 121 ? -0.209 -27.808 14.924 1.00 70.88 121 TRP A O 1
ATOM 928 N N . LYS A 1 122 ? 0.767 -26.242 13.634 1.00 74.56 122 LYS A N 1
ATOM 929 C CA . LYS A 1 122 ? 1.686 -27.179 12.961 1.00 74.56 122 LYS A CA 1
ATOM 930 C C . LYS A 1 122 ? 2.636 -27.858 13.946 1.00 74.56 122 LYS A C 1
ATOM 932 O O . LYS A 1 122 ? 2.924 -29.042 13.784 1.00 74.56 122 LYS A O 1
ATOM 937 N N . SER A 1 123 ? 3.092 -27.131 14.964 1.00 76.75 123 SER A N 1
ATOM 938 C CA . SER A 1 123 ? 3.961 -27.673 16.012 1.00 76.75 123 SER A CA 1
ATOM 939 C C . SER A 1 123 ? 3.249 -28.737 16.850 1.00 76.75 123 SER A C 1
ATOM 941 O O . SER A 1 123 ? 3.813 -29.801 17.075 1.00 76.75 123 SER A O 1
ATOM 943 N N . LYS A 1 124 ? 1.985 -28.513 17.236 1.00 74.19 124 LYS A N 1
ATOM 944 C CA . LYS A 1 124 ? 1.180 -29.493 17.994 1.00 74.19 124 LYS A CA 1
ATOM 945 C C . LYS A 1 124 ? 0.818 -30.743 17.183 1.00 74.19 124 LYS A C 1
ATOM 947 O O . LYS A 1 124 ? 0.753 -31.836 17.736 1.00 74.19 124 LYS A O 1
ATOM 952 N N . SER A 1 125 ? 0.622 -30.593 15.873 1.00 74.94 125 SER A N 1
ATOM 953 C CA . SER A 1 125 ? 0.211 -31.691 14.983 1.00 74.94 125 SER A CA 1
ATOM 954 C C . SER A 1 125 ? 1.348 -32.652 14.605 1.00 74.94 125 SER A C 1
ATOM 956 O O . SER A 1 125 ? 1.075 -33.751 14.143 1.00 74.94 125 SER A O 1
ATOM 958 N N . LYS A 1 126 ? 2.619 -32.266 14.795 1.00 69.12 126 LYS A N 1
ATOM 959 C CA . LYS A 1 126 ? 3.795 -33.123 14.534 1.00 69.12 126 LYS A CA 1
ATOM 960 C C . LYS A 1 126 ? 4.170 -34.059 15.694 1.00 69.12 126 LYS A C 1
ATOM 962 O O . LYS A 1 126 ? 5.129 -34.810 15.564 1.00 69.12 126 LYS A O 1
ATOM 967 N N . VAL A 1 127 ? 3.463 -33.990 16.824 1.00 64.50 127 VAL A N 1
ATOM 968 C CA . VAL A 1 127 ? 3.783 -34.746 18.054 1.00 64.50 127 VAL A CA 1
ATOM 969 C C . VAL A 1 127 ? 2.992 -36.068 18.155 1.00 64.50 127 VAL A C 1
ATOM 971 O O . VAL A 1 127 ? 2.951 -36.671 19.219 1.00 64.50 127 VAL A O 1
ATOM 974 N N . HIS A 1 128 ? 2.375 -36.542 17.067 1.00 49.34 128 HIS A N 1
ATOM 975 C CA . HIS A 1 128 ? 1.649 -37.819 17.023 1.00 49.34 128 HIS A CA 1
ATOM 976 C C . HIS A 1 128 ? 2.088 -38.659 15.826 1.00 49.34 128 HIS A C 1
ATOM 978 O O . HIS A 1 128 ? 2.106 -38.101 14.705 1.00 49.34 128 HIS A O 1
#

Radius of gyration: 16.06 Å; chains: 1; bounding box: 33×59×35 Å

pLDDT: mean 91.23, std 8.42, range [49.34, 98.62]

Foldseek 3Di:
DKFKKWKFFPPDPGTDIDIQDDQPDAQAPDALVSLLSVLQQQVLVLVCVVVVPDDSPPDDAPDQWDWDWAADPPGAIKIWTDHPGIIMITDSGHDDSVVSVVSVVVNVVVSVVVVVVVVVVVVVVVPD

Sequence (128 aa):
MEFPVDIWLRGDNHATTEMIAPVEREPRAWTDGDVAAVLIGMLRAIDRARNPGAAADRPVGLRGFSWIVDPFEPGGVVIALEMTLGAVVAGPFDVSESVLSGMIQRVMDAEKWKTGEVENWKSKSKVH

Secondary structure (DSSP, 8-state):
--EEEEEEETT-SS-EEEEE---SS-GGG--HHHHHHHHHHHHHHHHHHH-TTS-TT----S-S-EEEEEE-TTS-EEEEEEETTEEEEEEEESS-HHHHHHHHHHHHHHHHHHHHHHHHHHHHHT--